Protein AF-A0A3G1GJT4-F1 (afdb_monomer_lite)

Structure (mmCIF, N/CA/C/O backbone):
data_AF-A0A3G1GJT4-F1
#
_entry.id   AF-A0A3G1GJT4-F1
#
loop_
_atom_site.group_PDB
_atom_site.id
_atom_site.type_symbol
_atom_site.label_atom_id
_atom_site.label_alt_id
_atom_site.label_comp_id
_atom_site.label_asym_id
_atom_site.label_entity_id
_atom_site.label_seq_id
_atom_site.pdbx_PDB_ins_code
_atom_site.Cartn_x
_atom_site.Cartn_y
_atom_site.Cartn_z
_atom_site.occupancy
_atom_site.B_iso_or_equiv
_atom_site.auth_seq_id
_atom_site.auth_comp_id
_atom_site.auth_asym_id
_atom_site.auth_atom_id
_atom_site.pdbx_PDB_model_num
ATOM 1 N N . MET A 1 1 ? -15.169 -5.792 -6.605 1.00 63.78 1 MET A N 1
ATOM 2 C CA . MET A 1 1 ? -14.452 -4.606 -6.125 1.00 63.78 1 MET A CA 1
ATOM 3 C C . MET A 1 1 ? -13.351 -4.258 -7.103 1.00 63.78 1 MET A C 1
ATOM 5 O O . MET A 1 1 ? -12.683 -5.160 -7.601 1.00 63.78 1 MET A O 1
ATOM 9 N N . THR A 1 2 ? -13.228 -2.984 -7.447 1.00 89.25 2 THR A N 1
ATOM 10 C CA . THR A 1 2 ? -12.151 -2.448 -8.284 1.00 89.25 2 THR A CA 1
ATOM 11 C C . THR A 1 2 ? -10.906 -2.174 -7.434 1.00 89.25 2 THR A C 1
ATOM 13 O O . THR A 1 2 ? -10.989 -2.100 -6.211 1.00 89.25 2 THR A O 1
ATOM 16 N N . LYS A 1 3 ? -9.737 -1.998 -8.068 1.00 88.56 3 LYS A N 1
ATOM 17 C CA . LYS A 1 3 ? -8.502 -1.621 -7.351 1.00 88.56 3 LYS A CA 1
ATOM 18 C C . LYS A 1 3 ? -8.638 -0.284 -6.601 1.00 88.56 3 LYS A C 1
ATOM 20 O O . LYS A 1 3 ? -7.997 -0.115 -5.573 1.00 88.56 3 LYS A O 1
ATOM 25 N N . ILE A 1 4 ? -9.471 0.631 -7.101 1.00 90.00 4 ILE A N 1
ATOM 26 C CA . ILE A 1 4 ? -9.728 1.937 -6.474 1.00 90.00 4 ILE A CA 1
ATOM 27 C C . ILE A 1 4 ? -10.524 1.749 -5.177 1.00 90.00 4 ILE A C 1
ATOM 29 O O . ILE A 1 4 ? -10.107 2.234 -4.133 1.00 90.00 4 ILE A O 1
ATOM 33 N N . GLU A 1 5 ? -11.596 0.952 -5.214 1.00 93.38 5 GLU A N 1
ATOM 34 C CA . GLU A 1 5 ? -12.413 0.653 -4.024 1.00 93.38 5 GLU A CA 1
ATOM 35 C C . GLU A 1 5 ? -11.594 -0.041 -2.917 1.00 93.38 5 GLU A C 1
ATOM 37 O O . GLU A 1 5 ? -11.789 0.220 -1.732 1.00 93.38 5 GLU A O 1
ATOM 42 N N . GLU A 1 6 ? -10.642 -0.907 -3.286 1.00 95.31 6 GLU A N 1
ATOM 43 C CA . GLU A 1 6 ? -9.720 -1.527 -2.322 1.00 95.31 6 GLU A CA 1
ATOM 44 C C . GLU A 1 6 ? -8.770 -0.511 -1.684 1.00 95.31 6 GLU A C 1
ATOM 46 O O . GLU A 1 6 ? -8.478 -0.601 -0.491 1.00 95.31 6 GLU A O 1
ATOM 51 N N . LEU A 1 7 ? -8.285 0.460 -2.464 1.00 95.44 7 LEU A N 1
ATOM 52 C CA . LEU A 1 7 ? -7.365 1.479 -1.968 1.00 95.44 7 LEU A CA 1
ATOM 53 C C . LEU A 1 7 ? -8.060 2.397 -0.957 1.00 95.44 7 LEU A C 1
ATOM 55 O O . LEU A 1 7 ? -7.508 2.663 0.111 1.00 95.44 7 LEU A O 1
ATOM 59 N N . GLU A 1 8 ? -9.288 2.818 -1.264 1.00 96.25 8 GLU A N 1
ATOM 60 C CA . GLU A 1 8 ? -10.126 3.620 -0.368 1.00 96.25 8 GLU A CA 1
ATOM 61 C C . GLU A 1 8 ? -10.447 2.868 0.927 1.00 96.25 8 GLU A C 1
ATOM 63 O O . GLU A 1 8 ? -10.273 3.416 2.017 1.00 96.25 8 GLU A O 1
ATOM 68 N N . ARG A 1 9 ? -10.824 1.585 0.833 1.00 96.94 9 ARG A N 1
ATOM 69 C CA . ARG A 1 9 ? -11.083 0.742 2.009 1.00 96.94 9 ARG A CA 1
ATOM 70 C C . ARG A 1 9 ? -9.857 0.635 2.915 1.00 96.94 9 ARG A C 1
ATOM 72 O O . ARG A 1 9 ? -9.981 0.745 4.133 1.00 96.94 9 ARG A O 1
ATOM 79 N N . ILE A 1 10 ? -8.677 0.400 2.343 1.00 96.81 10 ILE A N 1
ATOM 80 C CA . ILE A 1 10 ? -7.435 0.282 3.121 1.00 96.81 10 ILE A CA 1
ATOM 81 C C . ILE A 1 10 ? -7.075 1.623 3.767 1.00 96.81 10 ILE A C 1
ATOM 83 O O . ILE A 1 10 ? -6.636 1.646 4.918 1.00 96.81 10 ILE A O 1
ATOM 87 N N . ALA A 1 11 ? -7.292 2.740 3.068 1.00 96.38 11 ALA A N 1
ATOM 88 C CA . ALA A 1 11 ? -7.096 4.067 3.638 1.00 96.38 11 ALA A CA 1
ATOM 89 C C . ALA A 1 11 ? -8.026 4.307 4.839 1.00 96.38 11 ALA A C 1
ATOM 91 O O . ALA A 1 11 ? -7.559 4.755 5.883 1.00 96.38 11 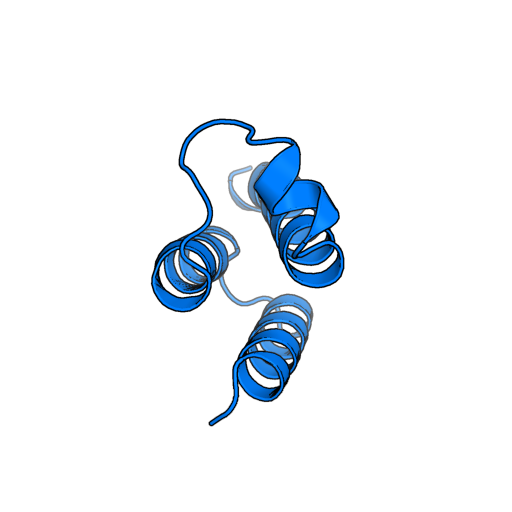ALA A O 1
ATOM 92 N N . GLU A 1 12 ? -9.307 3.948 4.734 1.00 97.00 12 GLU A N 1
ATOM 93 C CA . GLU A 1 12 ? -10.264 4.064 5.839 1.00 97.00 12 GLU A CA 1
A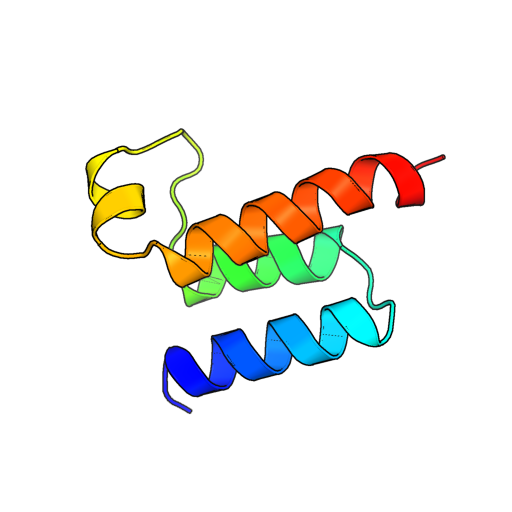TOM 94 C C . GLU A 1 12 ? -9.864 3.188 7.038 1.00 97.00 12 GLU A C 1
ATOM 96 O O . GLU A 1 12 ? -9.827 3.664 8.172 1.00 97.00 12 GLU A O 1
ATOM 101 N N . GLN A 1 13 ? -9.491 1.929 6.798 1.00 96.12 13 GLN A N 1
ATOM 102 C CA . GLN A 1 13 ? -9.027 1.020 7.851 1.00 96.12 13 GLN A CA 1
ATOM 103 C C . GLN A 1 13 ? -7.765 1.532 8.552 1.00 96.12 13 GLN A C 1
ATOM 1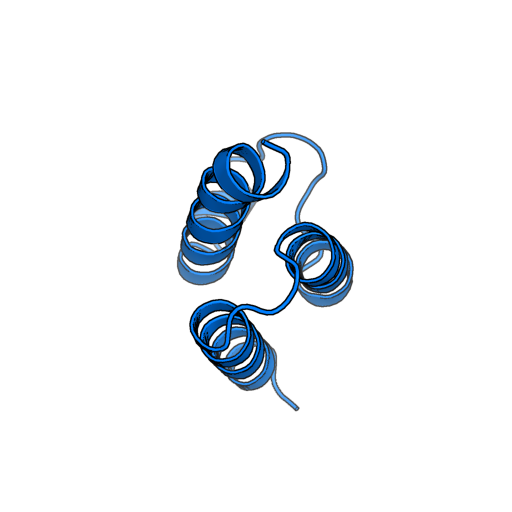05 O O . GLN A 1 13 ? -7.619 1.379 9.767 1.00 96.12 13 GLN A O 1
ATOM 110 N N . PHE A 1 14 ? -6.861 2.168 7.808 1.00 95.62 14 PHE A N 1
ATOM 111 C CA . PHE A 1 14 ? -5.687 2.798 8.393 1.00 95.62 14 PHE A CA 1
ATOM 112 C C . PHE A 1 14 ? -6.063 3.947 9.341 1.00 95.62 14 PHE A C 1
ATOM 114 O O . PHE A 1 14 ? -5.530 4.017 10.447 1.00 95.62 14 PHE A O 1
ATOM 121 N N . GLU A 1 15 ? -7.013 4.806 8.958 1.00 94.69 15 GLU A N 1
ATOM 122 C CA . GLU A 1 15 ? -7.514 5.890 9.822 1.00 94.69 15 GLU A CA 1
ATOM 123 C C . GLU A 1 15 ? -8.281 5.357 11.050 1.00 94.69 15 GLU A C 1
ATOM 125 O O . GLU A 1 15 ? -8.263 5.975 12.113 1.00 94.69 15 GLU A O 1
ATOM 130 N N . GLN A 1 16 ? -8.897 4.175 10.947 1.00 95.25 16 GLN A N 1
ATOM 131 C CA . GLN A 1 16 ? -9.535 3.476 12.072 1.00 95.25 16 GLN A CA 1
ATOM 132 C C . GLN A 1 16 ? -8.531 2.820 13.041 1.00 95.25 16 GLN A C 1
ATOM 134 O O . GLN A 1 16 ? -8.936 2.276 14.070 1.00 95.25 16 GLN A O 1
ATOM 139 N N . GLY A 1 17 ? -7.227 2.874 12.747 1.00 91.94 17 GLY A N 1
ATOM 140 C CA . GLY A 1 17 ? -6.176 2.344 13.616 1.00 91.94 17 GLY A CA 1
ATOM 141 C C . GLY A 1 17 ? -5.949 0.836 13.487 1.00 91.94 17 GLY A C 1
ATOM 142 O O . GLY A 1 17 ? -5.392 0.226 14.401 1.00 91.94 17 GLY A O 1
ATOM 143 N N . ILE A 1 18 ? -6.362 0.225 12.371 1.00 94.00 18 ILE A N 1
ATOM 144 C CA . ILE A 1 18 ? -6.019 -1.170 12.064 1.00 94.00 18 ILE A CA 1
ATOM 145 C C . ILE A 1 18 ? -4.496 -1.323 11.956 1.00 94.00 18 ILE A C 1
ATOM 147 O O . ILE A 1 18 ? -3.778 -0.393 11.578 1.00 94.00 18 ILE A O 1
ATOM 151 N N . ASN A 1 19 ? -3.997 -2.513 12.304 1.00 93.12 19 ASN A N 1
ATOM 152 C CA . ASN A 1 19 ? -2.571 -2.804 12.362 1.00 93.12 19 ASN A CA 1
ATOM 153 C C . ASN A 1 19 ? -1.875 -2.474 11.022 1.00 93.12 19 ASN A C 1
ATOM 155 O O . ASN A 1 19 ? -2.162 -3.118 10.006 1.00 93.12 19 ASN A O 1
ATOM 159 N N . PRO A 1 20 ? -0.903 -1.540 11.008 1.00 94.06 20 PRO A N 1
ATOM 160 C CA . PRO A 1 20 ? -0.193 -1.155 9.791 1.00 94.06 20 PRO A CA 1
ATOM 161 C C . PRO A 1 20 ? 0.476 -2.327 9.059 1.00 94.06 20 PRO A C 1
ATOM 163 O O . PRO A 1 20 ? 0.539 -2.329 7.833 1.00 94.06 20 PRO A O 1
ATOM 166 N N . THR A 1 21 ? 0.964 -3.339 9.783 1.00 93.81 21 THR A N 1
ATOM 167 C CA . THR A 1 21 ? 1.604 -4.522 9.188 1.00 93.81 21 THR A CA 1
ATOM 168 C C . THR A 1 21 ? 0.608 -5.374 8.406 1.00 93.81 21 THR A C 1
ATOM 170 O O . THR A 1 21 ? 0.943 -5.874 7.333 1.00 93.81 21 THR A O 1
ATOM 173 N N . GLU A 1 22 ? -0.618 -5.528 8.908 1.00 94.81 22 GLU A N 1
ATOM 174 C CA . GLU A 1 22 ? -1.669 -6.276 8.210 1.00 94.81 22 GLU A CA 1
ATOM 175 C C . GLU A 1 22 ? -2.082 -5.559 6.924 1.00 94.81 22 GLU A C 1
ATOM 177 O O . GLU A 1 22 ? -2.123 -6.185 5.864 1.00 94.81 22 GLU A O 1
ATOM 182 N N . LEU A 1 23 ? -2.265 -4.237 6.997 1.00 96.44 23 LEU A N 1
ATOM 183 C CA . LEU A 1 23 ? -2.615 -3.412 5.840 1.00 96.44 23 LEU A CA 1
ATOM 184 C C . LEU A 1 23 ? -1.515 -3.414 4.773 1.00 96.44 23 LEU A C 1
ATOM 186 O O . LEU A 1 23 ? -1.808 -3.538 3.587 1.00 96.44 23 LEU A O 1
ATOM 190 N N . MET A 1 24 ? -0.239 -3.342 5.167 1.00 95.50 24 MET A N 1
ATOM 191 C CA . MET A 1 24 ? 0.876 -3.443 4.216 1.00 95.50 24 MET A CA 1
ATOM 192 C C . MET A 1 24 ? 0.892 -4.796 3.493 1.00 95.50 24 MET A C 1
ATOM 194 O O . MET A 1 24 ? 0.979 -4.827 2.266 1.00 95.50 24 MET A O 1
ATOM 198 N N . ASN A 1 25 ? 0.748 -5.901 4.233 1.00 95.62 25 ASN A N 1
ATOM 199 C CA . ASN A 1 25 ? 0.694 -7.246 3.651 1.00 95.62 25 ASN A CA 1
ATOM 200 C C . ASN A 1 25 ? -0.495 -7.406 2.691 1.00 95.62 25 ASN A C 1
ATOM 202 O O . ASN A 1 25 ? -0.410 -8.109 1.681 1.00 95.62 25 ASN A O 1
ATOM 206 N N . GLU A 1 26 ? -1.625 -6.780 3.012 1.00 96.44 26 GLU A N 1
ATOM 207 C CA . GLU A 1 26 ? -2.806 -6.770 2.158 1.00 96.44 26 GLU A CA 1
ATOM 208 C C . GLU A 1 26 ? -2.563 -5.978 0.864 1.00 96.44 26 GLU A C 1
ATOM 210 O O . GLU A 1 26 ? -2.800 -6.501 -0.230 1.00 96.44 26 GLU A O 1
ATOM 215 N N . MET A 1 27 ? -1.993 -4.773 0.965 1.00 96.88 27 MET A N 1
ATOM 216 C CA . MET A 1 27 ? -1.639 -3.955 -0.198 1.00 96.88 27 MET A CA 1
ATOM 217 C C . MET A 1 27 ? -0.653 -4.666 -1.135 1.00 96.88 27 MET A C 1
ATOM 219 O O . MET A 1 27 ? -0.853 -4.666 -2.350 1.00 96.88 27 MET A O 1
ATOM 223 N N . GLU A 1 28 ? 0.374 -5.327 -0.596 1.00 96.19 28 GLU A N 1
ATOM 224 C CA . GLU A 1 28 ? 1.332 -6.117 -1.384 1.00 96.19 28 GLU A CA 1
ATOM 225 C C . GLU A 1 28 ? 0.633 -7.208 -2.209 1.00 96.19 28 GLU A C 1
ATOM 227 O O . GLU A 1 28 ? 0.944 -7.415 -3.385 1.00 96.19 28 GLU A O 1
ATOM 232 N N . ARG A 1 29 ? -0.371 -7.879 -1.631 1.00 95.81 29 ARG A N 1
ATOM 233 C CA . ARG A 1 29 ? -1.120 -8.946 -2.310 1.00 95.81 29 ARG A CA 1
ATOM 234 C C . ARG A 1 29 ? -2.053 -8.419 -3.395 1.00 95.81 29 ARG A C 1
ATOM 236 O O . ARG A 1 29 ? -2.115 -9.041 -4.463 1.00 95.81 29 ARG A O 1
ATOM 243 N N . ILE A 1 30 ? -2.774 -7.330 -3.120 1.00 95.94 30 ILE A N 1
ATOM 244 C CA . ILE A 1 30 ? -3.798 -6.761 -4.012 1.00 95.94 30 ILE A CA 1
ATOM 245 C C . ILE A 1 30 ? -3.148 -5.992 -5.164 1.00 95.94 30 ILE A C 1
ATOM 247 O O . ILE A 1 30 ? -3.449 -6.248 -6.332 1.00 95.94 30 ILE A O 1
ATOM 251 N N . PHE A 1 31 ? -2.225 -5.084 -4.848 1.00 95.56 31 PHE A N 1
ATOM 252 C CA . PHE A 1 31 ? -1.621 -4.181 -5.828 1.00 95.56 31 PHE A CA 1
ATOM 253 C C . PHE A 1 31 ? -0.337 -4.725 -6.452 1.00 95.56 31 PHE A C 1
ATOM 255 O O . PHE A 1 31 ? 0.166 -4.119 -7.391 1.00 95.56 31 PHE A O 1
ATOM 262 N N . LYS A 1 32 ? 0.158 -5.882 -5.985 1.00 95.50 32 LYS A N 1
ATOM 263 C CA . LYS A 1 32 ? 1.407 -6.503 -6.460 1.00 95.50 32 LYS A CA 1
ATOM 264 C C . LYS A 1 32 ? 2.612 -5.577 -6.297 1.00 95.50 32 LYS A C 1
ATOM 266 O O . LYS A 1 32 ? 3.468 -5.522 -7.173 1.00 95.50 32 LYS A O 1
ATOM 271 N N . ILE A 1 33 ? 2.663 -4.873 -5.164 1.00 94.75 33 ILE A N 1
ATOM 272 C CA . ILE A 1 33 ? 3.767 -3.968 -4.830 1.00 94.75 33 ILE A CA 1
ATOM 273 C C . ILE A 1 33 ? 5.076 -4.774 -4.834 1.00 94.75 33 ILE A C 1
ATOM 275 O O . ILE A 1 33 ? 5.169 -5.773 -4.112 1.00 94.75 33 ILE A O 1
ATOM 279 N N . PRO A 1 34 ? 6.081 -4.380 -5.635 1.00 93.12 34 PRO A N 1
ATOM 280 C CA . PRO A 1 34 ? 7.365 -5.062 -5.657 1.00 93.12 34 PRO A CA 1
ATOM 281 C C . PRO A 1 34 ? 8.075 -4.984 -4.300 1.00 93.12 34 PRO A C 1
ATOM 283 O O . PRO A 1 34 ? 8.026 -3.974 -3.602 1.00 93.12 34 PRO A O 1
ATOM 286 N N . ALA A 1 35 ? 8.786 -6.053 -3.935 1.00 88.06 35 ALA A N 1
ATOM 287 C CA . ALA A 1 35 ? 9.536 -6.111 -2.675 1.00 88.06 35 ALA A CA 1
ATOM 288 C C . ALA A 1 35 ? 10.719 -5.121 -2.627 1.00 88.06 35 ALA A C 1
ATOM 290 O O . ALA A 1 35 ? 11.210 -4.777 -1.552 1.00 88.0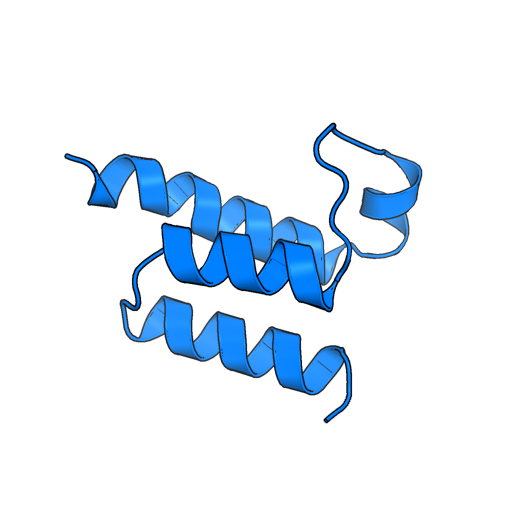6 35 ALA A O 1
ATOM 291 N N . LEU A 1 36 ? 11.196 -4.687 -3.796 1.00 89.88 36 LEU A N 1
ATOM 292 C CA . LEU A 1 36 ? 12.240 -3.682 -3.962 1.00 89.88 36 LEU A CA 1
ATOM 293 C C . LEU A 1 36 ? 11.643 -2.432 -4.604 1.00 89.88 36 LEU A C 1
ATOM 295 O O . LEU A 1 36 ? 10.619 -2.501 -5.272 1.00 89.88 36 LEU A O 1
ATOM 299 N N . ASN A 1 37 ? 12.297 -1.286 -4.417 1.00 89.62 37 ASN A N 1
ATOM 300 C CA . ASN A 1 37 ? 11.850 -0.050 -5.048 1.00 89.62 37 ASN A CA 1
ATOM 301 C C . ASN A 1 37 ? 11.924 -0.165 -6.577 1.00 89.62 37 ASN A C 1
ATOM 303 O O . ASN A 1 37 ? 13.018 -0.275 -7.128 1.00 89.62 37 ASN A O 1
ATOM 307 N N . ASP A 1 38 ? 10.766 -0.076 -7.223 1.00 94.25 38 ASP A N 1
ATOM 308 C CA . ASP A 1 38 ? 10.595 -0.135 -8.670 1.00 94.25 38 ASP A CA 1
ATOM 309 C C . ASP A 1 38 ? 10.075 1.232 -9.165 1.00 94.25 38 ASP A C 1
ATOM 311 O O . ASP A 1 38 ? 8.957 1.623 -8.812 1.00 94.25 38 ASP A O 1
ATOM 315 N N . PRO A 1 39 ? 10.895 2.019 -9.889 1.00 94.00 39 PRO A N 1
ATOM 316 C CA . PRO A 1 39 ? 10.497 3.331 -10.394 1.00 94.00 39 PRO A CA 1
ATOM 317 C C . PRO A 1 39 ? 9.289 3.287 -11.331 1.00 94.00 39 PRO A C 1
ATOM 319 O O . PRO A 1 39 ? 8.417 4.141 -11.196 1.00 94.00 39 PRO A O 1
ATOM 322 N N . ASP A 1 40 ? 9.203 2.281 -12.203 1.00 95.19 40 ASP A N 1
ATOM 323 C CA . ASP A 1 40 ? 8.132 2.171 -13.195 1.00 95.19 40 ASP A CA 1
ATOM 324 C C . ASP A 1 40 ? 6.796 1.898 -12.489 1.00 95.19 40 ASP A C 1
ATOM 326 O O . ASP A 1 40 ? 5.790 2.558 -12.753 1.00 95.19 40 ASP A O 1
ATOM 330 N N . PHE A 1 41 ? 6.805 1.008 -11.489 1.00 93.81 41 PHE A N 1
ATOM 331 C CA . PHE A 1 41 ? 5.637 0.781 -10.633 1.00 93.81 41 PHE A CA 1
ATOM 332 C C . PHE A 1 41 ? 5.226 2.048 -9.870 1.00 93.81 41 PHE A C 1
ATOM 334 O O . PHE A 1 41 ? 4.038 2.340 -9.742 1.00 93.81 41 PHE A O 1
ATOM 341 N N . ASN A 1 42 ? 6.193 2.801 -9.337 1.00 93.31 42 ASN A N 1
ATOM 342 C CA . ASN A 1 42 ? 5.903 4.016 -8.576 1.00 93.31 42 ASN A CA 1
ATOM 343 C C . ASN A 1 42 ? 5.253 5.106 -9.441 1.00 93.31 42 ASN A C 1
ATOM 345 O O . ASN A 1 42 ? 4.424 5.857 -8.930 1.00 93.31 42 ASN A O 1
ATOM 349 N N . GLU A 1 43 ? 5.651 5.214 -10.711 1.00 95.12 43 GLU A N 1
ATOM 350 C CA . GLU A 1 43 ? 5.069 6.162 -11.664 1.00 95.12 43 GLU A CA 1
ATOM 351 C C . GLU A 1 43 ? 3.661 5.736 -12.097 1.00 95.12 43 GLU A C 1
ATOM 353 O O . GLU A 1 43 ? 2.760 6.572 -12.151 1.00 95.12 43 GLU A O 1
ATOM 358 N N . GLU A 1 44 ? 3.442 4.440 -12.342 1.00 95.50 44 GLU A N 1
ATOM 359 C CA . GLU A 1 44 ? 2.134 3.906 -12.748 1.00 95.50 44 GLU A CA 1
ATOM 360 C C . GLU A 1 44 ? 1.111 3.896 -11.593 1.00 95.50 44 GLU A C 1
ATOM 362 O O . GLU A 1 44 ? -0.078 4.131 -11.810 1.00 95.50 44 GLU A O 1
ATOM 367 N N . TYR A 1 45 ? 1.559 3.658 -10.355 1.00 95.19 45 TYR A N 1
ATOM 368 C CA . TYR A 1 45 ? 0.702 3.453 -9.180 1.00 95.19 45 TYR A CA 1
ATOM 369 C C . TYR A 1 45 ? 0.989 4.454 -8.051 1.00 95.19 45 TYR A C 1
ATOM 371 O O . TYR A 1 45 ? 1.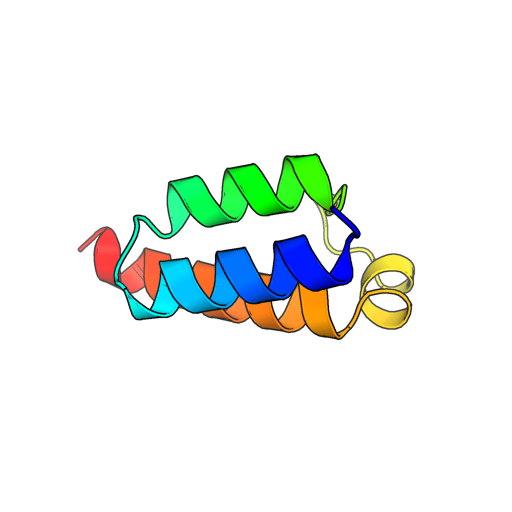169 4.070 -6.888 1.00 95.19 45 TYR A O 1
ATOM 379 N N . LEU A 1 46 ? 1.001 5.749 -8.382 1.00 95.31 46 LEU A N 1
ATOM 380 C CA . LEU A 1 46 ? 1.354 6.826 -7.450 1.00 95.31 46 LEU A CA 1
ATOM 381 C C . LEU A 1 46 ? 0.529 6.795 -6.147 1.00 95.31 46 LEU A C 1
ATOM 383 O O . LEU A 1 46 ? 1.091 6.792 -5.054 1.00 95.31 46 LEU A O 1
ATOM 387 N N . GLU A 1 47 ? -0.797 6.688 -6.242 1.00 96.12 47 GLU A N 1
ATOM 388 C CA . GLU A 1 47 ? -1.687 6.696 -5.069 1.00 96.12 47 GLU A CA 1
ATOM 389 C C . GLU A 1 47 ? -1.467 5.474 -4.158 1.00 96.12 47 GLU A C 1
ATOM 391 O O . GLU A 1 47 ? -1.486 5.575 -2.927 1.00 96.12 47 GLU A O 1
ATOM 396 N N . VAL A 1 48 ? -1.187 4.310 -4.757 1.00 96.56 48 VAL A N 1
ATOM 397 C CA . VAL A 1 48 ? -0.899 3.070 -4.023 1.00 96.56 48 VAL A CA 1
ATOM 398 C C . VAL A 1 48 ? 0.393 3.223 -3.230 1.00 96.56 48 VAL A C 1
ATOM 400 O O . VAL A 1 48 ? 0.430 2.905 -2.038 1.00 96.56 48 VAL A O 1
ATOM 403 N N . ILE A 1 49 ? 1.461 3.713 -3.869 1.00 96.31 49 ILE A N 1
ATOM 404 C CA . ILE A 1 49 ? 2.755 3.833 -3.197 1.00 96.31 49 ILE A CA 1
ATOM 405 C C . ILE A 1 49 ? 2.747 4.947 -2.145 1.00 96.31 49 ILE A C 1
ATOM 407 O O . ILE A 1 49 ? 3.396 4.811 -1.105 1.00 96.31 49 ILE A O 1
A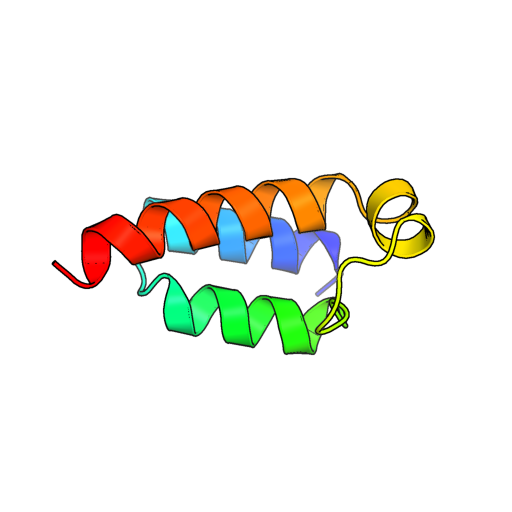TOM 411 N N . GLU A 1 50 ? 1.992 6.024 -2.361 1.00 96.12 50 GLU A N 1
ATOM 412 C CA . GLU A 1 50 ? 1.802 7.085 -1.371 1.00 96.12 50 GLU A CA 1
ATOM 413 C C . GLU A 1 50 ? 1.151 6.553 -0.092 1.00 96.12 50 GLU A C 1
ATOM 415 O O . GLU A 1 50 ? 1.706 6.741 1.001 1.00 96.12 50 GLU A O 1
ATOM 420 N N . LEU A 1 51 ? 0.037 5.823 -0.216 1.00 96.88 51 LEU A N 1
ATOM 421 C CA . LEU A 1 51 ? -0.626 5.209 0.933 1.00 96.88 51 LEU A CA 1
ATOM 422 C C . LEU A 1 51 ? 0.275 4.163 1.602 1.00 96.88 51 LEU A C 1
ATOM 424 O O . LEU A 1 51 ? 0.466 4.205 2.818 1.00 96.88 51 LEU A O 1
ATOM 428 N N . TYR A 1 52 ? 0.908 3.281 0.827 1.00 95.94 52 TYR A N 1
ATOM 429 C CA . TYR A 1 52 ? 1.805 2.253 1.363 1.00 95.94 52 TYR A CA 1
ATOM 430 C C . TYR A 1 52 ? 2.962 2.867 2.172 1.00 95.94 52 TYR A C 1
ATOM 432 O O . TYR A 1 52 ? 3.272 2.427 3.284 1.00 95.94 52 TYR A O 1
ATOM 440 N N . ARG A 1 53 ? 3.567 3.956 1.673 1.00 94.50 53 ARG A N 1
ATOM 441 C CA . ARG A 1 53 ? 4.610 4.711 2.390 1.00 94.50 53 ARG A CA 1
ATOM 442 C C . ARG A 1 53 ? 4.068 5.402 3.645 1.00 94.50 53 ARG A C 1
ATOM 444 O O . ARG A 1 53 ? 4.788 5.458 4.646 1.00 94.50 53 ARG A O 1
ATOM 451 N N . LYS A 1 54 ? 2.832 5.921 3.622 1.00 95.12 54 LYS A N 1
ATOM 452 C CA . LYS A 1 54 ? 2.158 6.511 4.797 1.00 95.12 54 LYS A CA 1
ATOM 453 C C . LYS A 1 54 ? 1.990 5.465 5.904 1.00 95.12 54 LYS A C 1
ATOM 455 O O . LYS A 1 54 ? 2.424 5.701 7.033 1.00 95.12 54 LYS A O 1
ATOM 460 N N . ILE A 1 55 ? 1.462 4.290 5.561 1.00 94.94 55 ILE A N 1
ATOM 461 C CA . ILE A 1 55 ? 1.251 3.175 6.495 1.00 94.94 55 ILE A CA 1
ATOM 462 C C . ILE A 1 55 ? 2.594 2.664 7.042 1.00 94.94 55 ILE A C 1
ATOM 464 O O . ILE A 1 55 ? 2.767 2.534 8.256 1.00 94.94 55 ILE A O 1
ATOM 468 N N . SER A 1 56 ? 3.597 2.475 6.177 1.00 92.75 56 SER A N 1
ATOM 469 C CA . SER A 1 56 ? 4.940 2.024 6.573 1.00 92.75 56 SER A CA 1
ATOM 470 C C . SER A 1 56 ? 5.618 2.947 7.593 1.00 92.75 56 SER A C 1
ATOM 472 O O . SER A 1 56 ? 6.254 2.476 8.542 1.00 92.75 56 SER A O 1
ATOM 474 N N . LYS A 1 57 ? 5.462 4.271 7.447 1.00 91.00 57 LYS A N 1
ATOM 475 C CA . LYS A 1 57 ? 5.969 5.245 8.428 1.00 91.00 57 LYS A CA 1
ATOM 476 C C . LYS A 1 57 ? 5.278 5.108 9.786 1.00 91.00 57 LYS A C 1
ATOM 478 O O . LYS A 1 57 ? 5.956 5.229 10.803 1.00 91.00 57 LYS A O 1
ATOM 483 N N . SER A 1 58 ? 3.973 4.830 9.800 1.00 87.12 58 SER A N 1
ATOM 484 C CA . SER A 1 58 ? 3.193 4.623 11.028 1.00 87.12 58 SER A CA 1
ATOM 485 C C . SER A 1 58 ? 3.565 3.331 11.759 1.00 87.12 58 SER A C 1
ATOM 487 O O . SER A 1 58 ? 3.665 3.331 12.984 1.00 87.12 58 SER A O 1
ATOM 489 N N . ARG A 1 59 ? 3.910 2.254 11.034 1.00 78.50 59 ARG A N 1
ATOM 490 C CA . ARG A 1 59 ? 4.385 0.996 11.645 1.00 78.50 59 ARG A CA 1
ATOM 491 C C . ARG A 1 59 ? 5.551 1.209 12.617 1.00 78.50 59 ARG A C 1
ATOM 493 O O . ARG A 1 59 ? 5.561 0.641 13.700 1.00 78.50 59 ARG A O 1
ATOM 500 N N . ARG A 1 60 ? 6.502 2.091 12.279 1.00 71.56 60 ARG A N 1
ATOM 501 C CA . ARG A 1 60 ? 7.640 2.420 13.166 1.00 71.56 60 ARG A CA 1
ATOM 502 C C . ARG A 1 60 ? 7.220 3.006 14.519 1.00 71.56 60 ARG A C 1
ATOM 504 O O . ARG A 1 60 ? 8.030 3.002 15.442 1.00 71.56 60 ARG A O 1
ATOM 511 N N . VAL A 1 61 ? 6.019 3.572 14.602 1.00 63.62 61 VAL A N 1
ATOM 512 C CA . VAL A 1 61 ? 5.432 4.116 15.830 1.00 63.62 61 VAL A CA 1
ATOM 513 C C . VAL A 1 61 ? 4.616 3.048 16.559 1.00 63.62 61 VAL A C 1
ATOM 515 O O . VAL A 1 61 ? 4.653 3.024 17.778 1.00 63.62 61 VAL A O 1
ATOM 518 N N . PHE A 1 62 ? 3.930 2.161 15.831 1.00 60.44 62 PHE A N 1
ATOM 519 C CA . PHE A 1 62 ? 3.114 1.082 16.402 1.00 60.44 62 PHE A CA 1
ATOM 520 C C . PHE A 1 62 ? 3.941 -0.019 17.088 1.00 60.44 62 PHE A C 1
ATOM 522 O O . PHE A 1 62 ? 3.499 -0.588 18.078 1.00 60.44 62 PHE A O 1
ATOM 529 N N . ASP A 1 63 ? 5.150 -0.300 16.591 1.00 59.47 63 ASP A N 1
ATOM 530 C CA . ASP A 1 63 ? 6.051 -1.318 17.159 1.00 59.47 63 ASP A CA 1
ATOM 531 C C . ASP A 1 63 ? 6.866 -0.819 18.383 1.00 59.47 63 ASP A C 1
ATOM 533 O O . ASP A 1 63 ? 7.781 -1.514 18.834 1.00 59.47 63 ASP A O 1
ATOM 537 N N . ARG A 1 64 ? 6.600 0.394 18.893 1.00 53.16 64 ARG A N 1
ATOM 538 C CA . ARG A 1 64 ? 7.255 0.983 20.080 1.00 53.16 64 ARG A CA 1
ATOM 539 C C . ARG A 1 64 ? 6.346 0.956 21.298 1.00 53.16 64 ARG A C 1
ATOM 541 O O . ARG A 1 64 ? 6.904 0.735 22.395 1.00 53.16 64 ARG A O 1
#

Foldseek 3Di:
DDPVVLLVVLLVCVVVVHQLVVSLVVLCVSLVDDPDDDPVSCVVPVSSVVVNVVSVVVNVVVVD

Secondary structure (DSSP, 8-state):
--HHHHHHHHHHHHHTT--HHHHHHHHHHHH---SS--HHHHHHTHHHHHHHHHHHHHHHHHT-

Radius of gyration: 11.42 Å; chains: 1; bounding box: 27×16×33 Å

pLDDT: mean 91.09, std 9.97, range [53.16, 97.0]

Sequence (64 aa):
MTKIEELERIAEQFEQGINPTELMNEMERIFKIPALNDPDFNEEYLEVIELYRKISKSRRVFDR